Protein AF-A0A959YYB7-F1 (afdb_monomer)

Mean predicted aligned error: 11.18 Å

Radius of gyration: 20.19 Å; Cα contacts (8 Å, |Δi|>4): 66; chains: 1; bounding box: 53×43×56 Å

Nearest PDB structures (foldseek):
  7k2t-assembly1_B  TM=8.256E-01  e=1.113E-02  Aquifex aeolicus VF5
  6m96-assembly1_B-2  TM=7.362E-01  e=8.477E-02  Aquifex aeolicus VF5

Secondary structure (DSSP, 8-state):
------TT---SS--HHHHHHTHHHHHHHHHHHHHHHHTTHHHHHHHHHHHHHHHHHHHIIIIIIIS----TTS-HHHHHHHHHHHHHHHHHHHHHHHHHHHHTHHHHHHS---TTHHHHHHHHHHHHHHHH-

Sequence (133 aa):
MKIVVDAKSWNPVPDLREVFAHRDLFLTLAYRDVRVRYAQTMLGLGWALFQPLATLLIMVLVFGRAVKVDTQGVPYSLFAITGISAWSYFAFVLKESGSSLIGAQEMVRKIYFPRLIIPLSKATVGLIDMGVA

Structure (mmCIF, N/CA/C/O backbone):
data_AF-A0A959YYB7-F1
#
_entry.id   AF-A0A959YYB7-F1
#
loop_
_atom_site.group_PDB
_atom_site.id
_atom_site.type_symbol
_atom_site.label_atom_id
_atom_site.label_alt_id
_atom_site.label_comp_id
_atom_site.label_asym_id
_atom_site.label_entity_id
_atom_site.label_seq_id
_atom_site.pdbx_PDB_ins_code
_atom_site.Cartn_x
_atom_site.Cartn_y
_atom_site.Cartn_z
_atom_site.occupancy
_atom_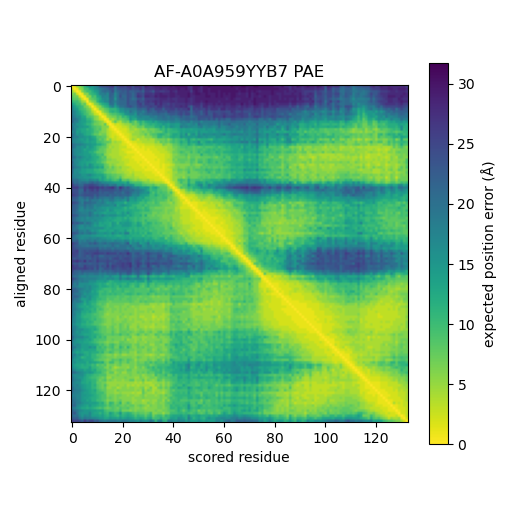site.B_iso_or_equiv
_atom_site.auth_seq_id
_atom_site.auth_comp_id
_atom_site.auth_asym_id
_atom_site.auth_atom_id
_atom_site.pdbx_PDB_model_num
ATOM 1 N N . MET A 1 1 ? 30.353 9.273 -28.380 1.00 40.09 1 MET A N 1
ATOM 2 C CA . MET A 1 1 ? 29.906 8.617 -27.133 1.00 40.09 1 MET A CA 1
ATOM 3 C C . MET A 1 1 ? 29.146 9.660 -26.315 1.00 40.09 1 MET A C 1
ATOM 5 O O . MET A 1 1 ? 29.777 10.492 -25.682 1.00 40.09 1 MET A O 1
ATOM 9 N N . LYS A 1 2 ? 27.813 9.746 -26.458 1.00 36.22 2 LYS A N 1
ATOM 10 C CA . LYS A 1 2 ? 27.001 10.739 -25.728 1.00 3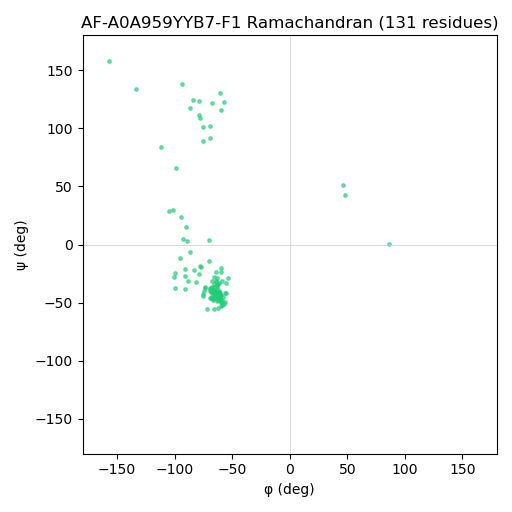6.22 2 LYS A CA 1
ATOM 11 C C . LYS A 1 2 ? 26.790 10.224 -24.307 1.00 36.22 2 LYS A C 1
ATOM 13 O O . LYS A 1 2 ? 26.129 9.209 -24.118 1.00 36.22 2 LYS A O 1
ATOM 18 N N . ILE A 1 3 ? 27.393 10.897 -23.336 1.00 50.75 3 ILE A N 1
ATOM 19 C CA . ILE A 1 3 ? 27.151 10.656 -21.916 1.00 50.75 3 ILE A CA 1
ATOM 20 C C . ILE A 1 3 ? 25.818 11.344 -21.598 1.00 50.75 3 ILE A C 1
ATOM 22 O O . ILE A 1 3 ? 25.730 12.563 -21.653 1.00 50.75 3 ILE A O 1
ATOM 26 N N . VAL A 1 4 ? 24.766 10.554 -21.363 1.00 60.94 4 VAL A N 1
ATOM 27 C CA . VAL A 1 4 ? 23.381 11.025 -21.116 1.00 60.94 4 VAL A CA 1
ATOM 28 C C . VAL A 1 4 ? 23.122 11.269 -19.619 1.00 60.94 4 VAL A C 1
ATOM 30 O O . VAL A 1 4 ? 21.986 11.407 -19.192 1.00 60.94 4 VAL A O 1
ATOM 33 N N . VAL A 1 5 ? 24.162 11.339 -18.785 1.00 60.81 5 VAL A N 1
ATOM 34 C CA . VAL A 1 5 ? 23.992 11.626 -17.353 1.00 60.81 5 VAL A CA 1
ATOM 35 C C . VAL A 1 5 ? 24.571 12.997 -17.052 1.00 60.81 5 VAL A C 1
ATOM 37 O O . VAL A 1 5 ? 25.723 13.142 -16.650 1.00 60.81 5 VAL A O 1
ATOM 40 N N . ASP A 1 6 ? 23.743 14.004 -17.303 1.00 48.78 6 ASP A N 1
ATOM 41 C CA . ASP A 1 6 ? 23.974 15.377 -16.882 1.00 48.78 6 ASP A CA 1
ATOM 42 C C . ASP A 1 6 ? 23.686 15.457 -15.371 1.00 48.78 6 ASP A C 1
ATOM 44 O O . ASP A 1 6 ? 22.540 15.445 -14.926 1.00 48.78 6 ASP A O 1
ATOM 48 N N . ALA A 1 7 ? 24.736 15.460 -14.546 1.00 57.78 7 ALA A N 1
ATOM 49 C CA . ALA A 1 7 ? 24.633 15.444 -13.081 1.00 57.78 7 ALA A CA 1
ATOM 50 C C . ALA A 1 7 ? 24.104 16.767 -12.478 1.00 57.78 7 ALA A C 1
ATOM 52 O O . ALA A 1 7 ? 24.062 16.919 -11.257 1.00 57.78 7 ALA A O 1
ATOM 53 N N . LYS A 1 8 ? 23.728 17.742 -13.319 1.00 53.81 8 LYS A N 1
ATOM 54 C CA . LYS A 1 8 ? 23.380 19.113 -12.921 1.00 53.81 8 LYS A CA 1
ATOM 55 C C . LYS A 1 8 ? 21.876 19.355 -12.727 1.00 53.81 8 LYS A C 1
ATOM 57 O O . LYS A 1 8 ? 21.506 20.375 -12.153 1.00 53.81 8 LYS A O 1
ATOM 62 N N . SER A 1 9 ? 21.001 18.436 -13.137 1.00 56.16 9 SER A N 1
ATOM 63 C CA . SER A 1 9 ? 19.550 18.552 -12.935 1.00 56.16 9 SER A CA 1
ATOM 64 C C . SER A 1 9 ? 19.085 17.739 -11.723 1.00 56.16 9 SER A C 1
ATOM 66 O O . SER A 1 9 ? 18.357 16.754 -11.860 1.00 56.16 9 SER A O 1
ATOM 68 N N . TRP A 1 10 ? 19.499 18.125 -10.512 1.00 53.66 10 TRP A N 1
ATOM 69 C CA . TRP A 1 10 ? 18.797 17.655 -9.315 1.00 53.66 10 TRP A CA 1
ATOM 70 C C . TRP A 1 10 ? 17.423 18.326 -9.290 1.00 53.66 10 TRP A C 1
ATOM 72 O O . TRP A 1 10 ? 17.252 19.412 -8.743 1.00 53.66 10 TRP A O 1
ATOM 82 N N . ASN A 1 11 ? 16.433 17.659 -9.879 1.00 61.66 11 ASN A N 1
ATOM 83 C CA . ASN A 1 11 ? 15.034 17.957 -9.621 1.00 61.66 11 ASN A CA 1
ATOM 84 C C . ASN A 1 11 ? 14.607 17.144 -8.387 1.00 61.66 11 ASN A C 1
ATOM 86 O O . ASN A 1 11 ? 14.672 15.916 -8.422 1.00 61.66 11 ASN A O 1
ATOM 90 N N . PRO A 1 12 ? 14.213 17.780 -7.269 1.00 61.81 12 PRO A N 1
ATOM 91 C CA . PRO A 1 12 ? 13.706 17.062 -6.097 1.00 61.81 12 PRO A CA 1
ATOM 92 C C . PRO A 1 12 ? 12.327 16.441 -6.359 1.00 61.81 12 PRO A C 1
ATOM 94 O O . PRO A 1 12 ? 11.872 15.594 -5.594 1.00 61.81 12 PRO A O 1
ATOM 97 N N . VAL A 1 13 ? 11.665 16.857 -7.442 1.00 62.19 13 VAL A N 1
ATOM 98 C CA . VAL A 1 13 ? 10.404 16.287 -7.899 1.00 62.19 13 VAL A CA 1
ATOM 99 C C . VAL A 1 13 ? 10.660 15.040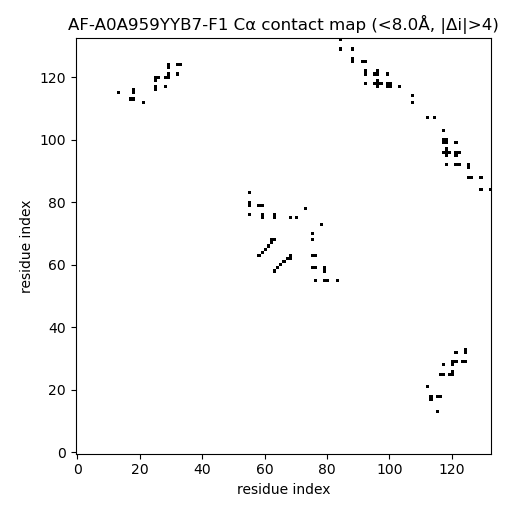 -8.748 1.00 62.19 13 VAL A C 1
ATOM 101 O O . VAL A 1 13 ? 11.388 15.120 -9.739 1.00 62.19 13 VAL A O 1
ATOM 104 N N . PRO A 1 14 ? 10.063 13.893 -8.383 1.00 65.38 14 PRO A N 1
ATOM 105 C CA . PRO A 1 14 ? 10.133 12.688 -9.195 1.00 65.38 14 PRO A CA 1
ATOM 106 C C . PRO A 1 14 ? 9.517 12.940 -10.576 1.00 65.38 14 PRO A C 1
ATOM 108 O O . PRO A 1 14 ? 8.393 13.435 -10.670 1.00 65.38 14 PRO A O 1
ATOM 111 N N . ASP A 1 15 ? 10.229 12.583 -11.649 1.00 70.69 15 ASP A N 1
ATOM 112 C CA . ASP A 1 15 ? 9.701 12.713 -13.008 1.00 70.69 15 ASP A CA 1
ATOM 113 C C . ASP A 1 15 ? 8.670 11.605 -13.284 1.00 70.69 15 ASP A C 1
ATOM 115 O O . ASP A 1 15 ? 8.972 10.493 -13.728 1.00 70.69 15 ASP A O 1
ATOM 119 N N . LEU A 1 16 ? 7.409 11.900 -12.959 1.00 70.38 16 LEU A N 1
ATOM 120 C CA . LEU A 1 16 ? 6.268 10.996 -13.144 1.00 70.38 16 LEU A CA 1
ATOM 121 C C . LEU A 1 16 ? 6.066 10.606 -14.617 1.00 70.38 16 LEU A C 1
ATOM 123 O O . LEU A 1 16 ? 5.446 9.579 -14.907 1.00 70.38 16 LEU A O 1
ATOM 127 N N . ARG A 1 17 ? 6.607 11.393 -15.555 1.00 68.69 17 ARG A N 1
ATOM 128 C CA . ARG A 1 17 ? 6.509 11.128 -16.990 1.00 68.69 17 ARG A CA 1
ATOM 129 C C . ARG A 1 17 ? 7.404 9.965 -17.411 1.00 68.69 17 ARG A C 1
ATOM 131 O O . ARG A 1 17 ? 6.978 9.137 -18.216 1.00 68.69 17 ARG A O 1
ATOM 138 N N . GLU A 1 18 ? 8.595 9.849 -16.825 1.00 70.38 18 GLU A N 1
ATOM 139 C CA . GLU A 1 18 ? 9.490 8.706 -17.048 1.00 70.38 18 GLU A CA 1
ATOM 140 C C . GLU A 1 18 ? 8.922 7.412 -16.460 1.00 70.38 18 GLU A C 1
ATOM 142 O O . GLU A 1 18 ? 9.045 6.346 -17.068 1.00 70.38 18 GLU A O 1
ATOM 147 N N . VAL A 1 19 ? 8.251 7.506 -15.307 1.00 71.62 19 VAL A N 1
ATOM 148 C CA . VAL A 1 19 ? 7.543 6.376 -14.688 1.00 71.62 19 VAL A CA 1
ATOM 149 C C . VAL A 1 19 ? 6.441 5.861 -15.617 1.00 71.62 19 VAL A C 1
ATOM 151 O O . VAL A 1 19 ? 6.356 4.658 -15.864 1.00 71.62 19 VAL A O 1
ATOM 154 N N . PHE A 1 20 ? 5.646 6.765 -16.197 1.00 67.75 20 PHE A N 1
ATOM 155 C CA . PHE A 1 20 ? 4.600 6.410 -17.162 1.00 67.75 20 PHE A CA 1
ATOM 156 C C . PHE A 1 20 ? 5.152 5.821 -18.470 1.00 67.75 20 PHE A C 1
ATOM 158 O O . PHE A 1 20 ? 4.528 4.930 -19.050 1.00 67.75 20 PHE A O 1
ATOM 165 N N . ALA A 1 21 ? 6.324 6.276 -18.926 1.00 74.56 21 ALA A N 1
ATOM 166 C CA . ALA A 1 21 ? 6.992 5.731 -20.110 1.00 74.56 21 ALA A CA 1
ATOM 167 C C . ALA A 1 21 ? 7.449 4.271 -19.917 1.00 74.56 21 ALA A C 1
ATOM 169 O O . ALA A 1 21 ? 7.488 3.509 -20.877 1.00 74.56 21 ALA A O 1
ATOM 170 N N . HIS A 1 22 ? 7.727 3.861 -18.675 1.00 75.50 22 HIS A N 1
ATOM 171 C CA . HIS A 1 22 ? 8.168 2.508 -18.315 1.00 75.50 22 HIS A CA 1
ATOM 172 C C . HIS A 1 22 ? 7.052 1.672 -17.656 1.00 75.50 22 HIS A C 1
ATOM 174 O O . HIS A 1 22 ? 7.322 0.772 -16.853 1.00 75.50 22 HIS A O 1
ATOM 180 N N . ARG A 1 23 ? 5.784 1.941 -18.000 1.00 76.00 23 ARG A N 1
ATOM 181 C CA . ARG A 1 23 ? 4.615 1.223 -17.457 1.00 76.00 23 ARG A CA 1
ATOM 182 C C . ARG A 1 23 ? 4.680 -0.296 -17.650 1.00 76.00 23 ARG A C 1
ATOM 184 O O . ARG A 1 23 ? 4.212 -1.031 -16.790 1.00 76.00 23 ARG A O 1
ATOM 191 N N . ASP A 1 24 ? 5.285 -0.770 -18.739 1.00 80.06 24 ASP A N 1
ATOM 192 C CA . ASP A 1 24 ? 5.346 -2.203 -19.045 1.00 80.06 24 ASP A CA 1
ATOM 193 C C . ASP A 1 24 ? 6.255 -2.940 -18.048 1.00 80.06 24 ASP A C 1
ATOM 195 O O . ASP A 1 24 ? 5.926 -4.032 -17.578 1.00 80.06 24 ASP A O 1
ATOM 199 N N . LEU A 1 25 ? 7.357 -2.300 -17.635 1.00 80.50 25 LEU A N 1
ATOM 200 C CA . LEU A 1 25 ? 8.235 -2.808 -16.580 1.00 80.50 25 LEU A CA 1
ATOM 201 C C . LEU A 1 25 ? 7.518 -2.801 -15.226 1.00 80.50 25 LEU A C 1
ATOM 203 O O . LEU A 1 25 ? 7.557 -3.798 -14.506 1.00 80.50 25 LEU A O 1
ATOM 207 N N . PHE A 1 26 ? 6.837 -1.700 -14.898 1.00 80.62 26 PHE A N 1
ATOM 208 C CA . PHE A 1 26 ? 6.043 -1.581 -13.675 1.00 80.62 26 PHE A CA 1
ATOM 209 C C . PHE A 1 26 ? 4.985 -2.693 -13.568 1.00 80.62 26 PHE A C 1
ATOM 211 O O . PHE A 1 26 ? 4.930 -3.392 -12.554 1.00 80.62 26 PHE A O 1
ATOM 218 N N . LEU A 1 27 ? 4.199 -2.909 -14.627 1.00 79.00 27 LEU A N 1
ATOM 219 C CA . LEU A 1 27 ? 3.162 -3.942 -14.674 1.00 79.00 27 LEU A CA 1
ATOM 220 C C . LEU A 1 27 ? 3.754 -5.349 -14.572 1.00 79.00 27 LEU A C 1
ATOM 222 O O . LEU A 1 27 ? 3.218 -6.186 -13.849 1.00 79.00 27 LEU A O 1
ATOM 226 N N . THR A 1 28 ? 4.881 -5.604 -15.238 1.00 83.31 28 THR A N 1
ATOM 227 C CA . THR A 1 28 ? 5.565 -6.903 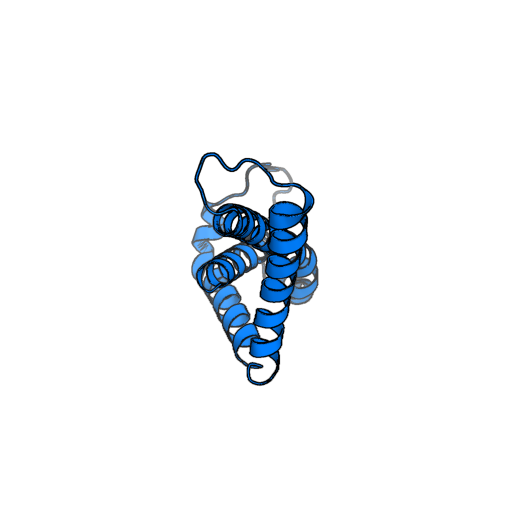-15.173 1.00 83.31 28 THR A CA 1
ATOM 228 C C . THR A 1 28 ? 6.048 -7.209 -13.755 1.00 83.31 28 THR A C 1
ATOM 230 O O . THR A 1 28 ? 5.880 -8.330 -13.270 1.00 83.31 28 THR A O 1
ATOM 233 N N . LEU A 1 29 ? 6.622 -6.217 -13.067 1.00 81.62 29 LEU A N 1
ATOM 234 C CA . LEU A 1 29 ? 7.077 -6.362 -11.683 1.00 81.62 29 LEU A CA 1
ATOM 235 C C . LEU A 1 29 ? 5.902 -6.579 -10.726 1.00 81.62 29 LEU A C 1
ATOM 237 O O . LEU A 1 29 ? 5.947 -7.515 -9.928 1.00 81.62 29 LEU A O 1
ATOM 241 N N . ALA A 1 30 ? 4.840 -5.779 -10.846 1.00 80.31 30 ALA A N 1
ATOM 242 C CA . ALA A 1 30 ? 3.634 -5.929 -10.035 1.00 80.31 30 ALA A CA 1
ATOM 243 C C . ALA A 1 30 ? 2.975 -7.303 -10.249 1.00 80.31 30 ALA A C 1
ATOM 245 O O . ALA A 1 30 ? 2.684 -8.010 -9.286 1.00 80.31 30 ALA A O 1
ATOM 246 N N . TYR A 1 31 ? 2.816 -7.732 -11.504 1.00 82.69 31 TYR A N 1
ATOM 247 C CA . TYR A 1 31 ? 2.254 -9.039 -11.844 1.00 82.69 31 TYR A CA 1
ATOM 248 C C . TYR A 1 31 ? 3.097 -10.190 -11.288 1.00 82.69 31 TYR A C 1
ATOM 250 O O . TYR A 1 31 ? 2.558 -11.140 -10.715 1.00 82.69 31 TYR A O 1
ATOM 258 N N . ARG A 1 32 ? 4.426 -10.106 -11.419 1.00 81.69 32 ARG A N 1
ATOM 259 C CA . ARG A 1 32 ? 5.341 -11.103 -10.855 1.00 81.69 32 ARG A CA 1
ATOM 260 C C . ARG A 1 32 ? 5.198 -11.183 -9.340 1.00 81.69 32 ARG A C 1
ATOM 262 O O . ARG A 1 32 ? 5.113 -12.286 -8.810 1.00 81.69 32 ARG A O 1
ATOM 269 N N . ASP A 1 33 ? 5.166 -10.045 -8.658 1.00 79.00 33 ASP A N 1
ATOM 270 C CA . ASP A 1 33 ? 5.068 -9.992 -7.200 1.00 79.00 33 ASP A CA 1
ATOM 271 C C . ASP A 1 33 ? 3.742 -10.585 -6.695 1.00 79.00 33 ASP A C 1
ATOM 273 O O . ASP A 1 33 ? 3.748 -11.383 -5.755 1.00 79.00 33 ASP A O 1
ATOM 277 N N . VAL A 1 34 ? 2.626 -10.282 -7.369 1.00 76.75 34 VAL A N 1
ATOM 278 C CA . VAL A 1 34 ? 1.318 -10.916 -7.122 1.00 76.75 34 VAL A CA 1
ATOM 279 C C . VAL A 1 34 ? 1.422 -12.426 -7.334 1.00 76.75 34 VAL A C 1
ATOM 281 O O . VAL A 1 34 ? 1.097 -13.209 -6.444 1.00 76.75 34 VAL A O 1
ATOM 284 N N . ARG A 1 35 ? 1.941 -12.867 -8.483 1.00 79.56 35 ARG A N 1
ATOM 285 C CA . ARG A 1 35 ? 2.042 -14.294 -8.809 1.00 79.56 35 ARG A CA 1
ATOM 286 C C . ARG A 1 35 ? 2.892 -15.064 -7.799 1.00 79.56 35 ARG A C 1
ATOM 288 O O . ARG A 1 35 ? 2.493 -16.149 -7.397 1.00 79.56 35 ARG A O 1
ATOM 295 N N . VAL A 1 36 ? 4.032 -14.517 -7.377 1.00 77.38 36 VAL A N 1
ATOM 296 C CA . VAL A 1 36 ? 4.908 -15.147 -6.373 1.00 77.38 36 VAL A CA 1
ATOM 297 C C . VAL A 1 36 ? 4.195 -15.257 -5.027 1.00 77.38 36 VAL A C 1
ATOM 299 O O . VAL A 1 36 ? 4.239 -16.318 -4.408 1.00 77.38 36 VAL A O 1
ATOM 302 N N . ARG A 1 37 ? 3.479 -14.208 -4.605 1.00 70.69 37 ARG A N 1
ATOM 303 C CA . ARG A 1 37 ? 2.708 -14.212 -3.355 1.00 70.69 37 ARG A CA 1
ATOM 304 C C . ARG A 1 37 ? 1.604 -15.271 -3.353 1.00 70.69 37 ARG A C 1
ATOM 306 O O . ARG A 1 37 ? 1.461 -15.996 -2.372 1.00 70.69 37 ARG A O 1
ATOM 313 N N . TYR A 1 38 ? 0.853 -15.389 -4.447 1.00 68.19 38 TYR A N 1
ATOM 314 C CA . TYR A 1 38 ? -0.272 -16.325 -4.541 1.00 68.19 38 TYR A CA 1
ATOM 315 C C . TYR A 1 38 ? 0.119 -17.744 -5.000 1.00 68.19 38 TYR A C 1
ATOM 317 O O . TYR A 1 38 ? -0.717 -18.646 -4.955 1.00 68.19 38 TYR A O 1
ATOM 325 N N . ALA A 1 39 ? 1.372 -17.995 -5.394 1.00 66.62 39 ALA A N 1
ATOM 326 C CA . ALA A 1 39 ? 1.821 -19.321 -5.833 1.00 66.62 39 ALA A CA 1
ATOM 327 C C . ALA A 1 39 ? 2.091 -20.319 -4.686 1.00 66.62 39 ALA A C 1
ATOM 329 O O . ALA A 1 39 ? 2.127 -21.520 -4.935 1.00 66.62 39 ALA A O 1
ATOM 330 N N . GLN A 1 40 ? 2.272 -19.869 -3.437 1.00 59.25 40 GLN A N 1
ATOM 331 C CA . GLN A 1 40 ? 2.640 -20.737 -2.296 1.00 59.25 40 GLN A CA 1
ATOM 332 C C . GLN A 1 40 ? 1.462 -21.101 -1.359 1.00 59.25 40 GLN A C 1
ATOM 334 O O . GLN A 1 40 ? 1.631 -21.287 -0.154 1.00 59.25 40 GLN A O 1
ATOM 339 N N . THR A 1 41 ? 0.236 -21.174 -1.869 1.00 62.44 41 THR A N 1
ATOM 340 C CA . THR A 1 41 ? -0.958 -20.786 -1.099 1.00 62.44 41 THR A CA 1
ATOM 341 C C . THR A 1 41 ? -1.678 -21.830 -0.241 1.00 62.44 41 THR A C 1
ATOM 343 O O . THR A 1 41 ? -2.638 -21.449 0.418 1.00 62.44 41 THR A O 1
ATOM 346 N N . MET A 1 42 ? -1.245 -23.088 -0.104 1.00 60.12 42 MET A N 1
ATOM 347 C CA . MET A 1 42 ? -2.026 -24.013 0.750 1.00 60.12 42 MET A CA 1
ATOM 348 C C . MET A 1 42 ? -1.855 -23.773 2.262 1.00 60.12 42 MET A C 1
ATOM 350 O O . MET A 1 42 ? -2.841 -23.765 2.988 1.00 60.12 42 MET A O 1
ATOM 354 N N . LEU A 1 43 ? -0.634 -23.522 2.747 1.00 65.38 43 LEU A N 1
ATOM 355 C CA . LEU A 1 43 ? -0.374 -23.243 4.174 1.00 65.38 43 LEU A CA 1
ATOM 356 C C . LEU A 1 43 ? -0.230 -21.741 4.477 1.00 65.38 43 LEU A C 1
ATOM 358 O O . LEU A 1 43 ? -0.507 -21.303 5.591 1.00 65.38 43 LEU A O 1
ATOM 362 N N . GLY A 1 44 ? 0.154 -20.938 3.479 1.00 64.44 44 GLY A N 1
ATOM 363 C CA . GLY A 1 44 ? 0.368 -19.497 3.637 1.00 64.44 44 GLY A CA 1
ATOM 364 C C . GLY A 1 44 ? -0.919 -18.677 3.765 1.00 64.44 44 GLY A C 1
ATOM 365 O O . GLY A 1 44 ? -0.948 -17.741 4.557 1.00 64.44 44 GLY A O 1
ATOM 366 N N . LEU A 1 45 ? -1.994 -19.037 3.046 1.00 69.50 45 LEU A N 1
ATOM 367 C CA . LEU A 1 45 ? -3.268 -18.296 3.104 1.00 69.50 45 LEU A CA 1
ATOM 368 C C . LEU A 1 45 ? -3.919 -18.370 4.486 1.00 69.50 45 LEU A C 1
ATOM 370 O O . LEU A 1 45 ? -4.359 -17.352 5.013 1.00 69.50 45 LEU A O 1
ATOM 374 N N . GLY A 1 46 ? -3.942 -19.561 5.094 1.00 73.56 46 GLY A N 1
ATOM 375 C CA . GLY A 1 46 ? -4.494 -19.739 6.439 1.00 73.56 46 GLY A CA 1
ATOM 376 C C . GLY A 1 46 ? -3.731 -18.924 7.484 1.00 73.56 46 GLY A C 1
ATOM 377 O O . GLY A 1 46 ? -4.339 -18.273 8.331 1.00 73.56 46 GLY A O 1
ATOM 378 N N . TRP A 1 47 ? -2.400 -18.888 7.381 1.00 70.31 47 TRP A N 1
ATOM 379 C CA . TRP A 1 47 ? -1.557 -18.097 8.278 1.00 70.31 47 TRP A CA 1
ATOM 380 C C . TRP A 1 47 ? -1.718 -16.584 8.068 1.00 70.31 47 TRP A C 1
ATOM 382 O O . TRP A 1 47 ? -1.797 -15.825 9.036 1.00 70.31 47 TRP A O 1
ATOM 392 N N . ALA A 1 48 ? -1.825 -16.148 6.811 1.00 70.56 48 ALA A N 1
ATOM 393 C CA . ALA A 1 48 ? -2.031 -14.748 6.453 1.00 70.56 48 ALA A CA 1
ATOM 394 C C . ALA A 1 48 ? -3.373 -14.194 6.957 1.00 70.56 48 ALA A C 1
ATOM 396 O O . ALA A 1 48 ? -3.429 -13.020 7.301 1.00 70.56 48 ALA A O 1
ATOM 397 N N . LEU A 1 49 ? -4.422 -15.021 7.052 1.00 73.50 49 LEU A N 1
ATOM 398 C CA . LEU A 1 49 ? -5.711 -14.641 7.649 1.00 73.50 49 LEU A CA 1
ATOM 399 C C . LEU A 1 49 ? -5.703 -14.726 9.182 1.00 73.50 49 LEU A C 1
ATOM 401 O O . LEU A 1 49 ? -6.355 -13.927 9.854 1.00 73.50 49 LEU A O 1
ATOM 405 N N . PHE A 1 50 ? -4.946 -15.663 9.757 1.00 81.25 50 PHE A N 1
ATOM 406 C CA . PHE A 1 50 ? -4.877 -15.842 11.207 1.00 81.25 50 PHE A CA 1
ATOM 407 C C . PHE A 1 50 ? -4.297 -14.615 11.927 1.00 81.25 50 PHE A C 1
ATOM 409 O O . PHE A 1 50 ? -4.837 -14.178 12.942 1.00 81.25 50 PHE A O 1
ATOM 416 N N . GLN A 1 51 ? -3.224 -14.026 11.394 1.00 79.00 51 GLN A N 1
ATOM 417 C CA . GLN A 1 51 ? -2.569 -12.858 11.992 1.00 79.00 51 GLN A CA 1
ATOM 418 C C . GLN A 1 51 ? -3.493 -11.620 12.134 1.00 79.00 51 GLN A C 1
ATOM 420 O O . GLN A 1 51 ? -3.600 -11.087 13.247 1.00 79.00 51 GLN A O 1
ATOM 425 N N . PRO A 1 52 ? -4.177 -11.134 11.078 1.00 75.75 52 PRO A N 1
ATOM 426 C CA . PRO A 1 52 ? -5.100 -10.007 11.189 1.00 75.75 52 PRO A CA 1
ATOM 427 C C . PRO A 1 52 ? -6.318 -10.341 12.056 1.00 75.75 52 PRO A C 1
ATOM 429 O O . PRO A 1 52 ? -6.718 -9.497 12.857 1.00 75.75 52 PRO A O 1
ATOM 432 N N . LEU A 1 53 ? -6.847 -11.572 12.004 1.00 80.38 53 LEU A N 1
ATOM 433 C CA . LEU A 1 53 ? -7.947 -11.995 12.882 1.00 80.38 53 LEU A CA 1
ATOM 434 C C . LEU A 1 53 ? -7.552 -11.976 14.362 1.00 80.38 53 LEU A C 1
ATOM 436 O O . LEU A 1 53 ? -8.304 -11.458 15.188 1.00 80.38 53 LEU A O 1
ATOM 440 N N . ALA A 1 54 ? -6.368 -12.485 14.707 1.00 83.44 54 ALA A N 1
ATOM 441 C CA . ALA A 1 54 ? -5.852 -12.436 16.072 1.00 83.44 54 ALA A CA 1
ATOM 442 C C . ALA A 1 54 ? -5.656 -10.985 16.545 1.00 83.44 54 ALA A C 1
ATOM 444 O O . ALA A 1 54 ? -6.054 -10.632 17.655 1.00 83.44 54 ALA A O 1
ATOM 445 N N . THR A 1 55 ? -5.110 -10.124 15.680 1.00 80.12 55 THR A N 1
ATOM 446 C CA . THR A 1 55 ? -4.902 -8.694 15.971 1.00 80.12 55 THR A CA 1
ATOM 447 C C . THR A 1 55 ? -6.229 -7.971 16.212 1.00 80.12 55 THR A C 1
ATOM 449 O O . THR A 1 55 ? -6.354 -7.202 17.167 1.00 80.12 55 THR A O 1
ATOM 452 N N . LEU A 1 56 ? -7.242 -8.263 15.394 1.00 79.06 56 LEU A N 1
ATOM 453 C CA . LEU A 1 56 ? -8.597 -7.736 15.531 1.00 79.06 56 LEU A CA 1
ATOM 454 C C . LEU A 1 56 ? -9.260 -8.204 16.830 1.00 79.06 56 LEU A C 1
ATOM 456 O O . LEU A 1 56 ? -9.828 -7.385 17.550 1.00 79.06 56 LEU A O 1
ATOM 460 N N . LEU A 1 57 ? -9.151 -9.494 17.163 1.00 81.50 57 LEU A N 1
ATOM 461 C CA . LEU A 1 57 ? -9.682 -10.062 18.406 1.00 81.50 57 LEU A CA 1
ATOM 462 C C . LEU A 1 57 ? -9.093 -9.375 19.639 1.00 81.50 57 LEU A C 1
ATOM 464 O O . LEU A 1 57 ? -9.837 -9.010 20.550 1.00 81.50 57 LEU A O 1
ATOM 468 N N . ILE A 1 58 ? -7.774 -9.161 19.650 1.00 83.19 58 ILE A N 1
ATOM 469 C CA . ILE A 1 58 ? -7.077 -8.464 20.736 1.00 83.19 58 ILE A CA 1
ATOM 470 C C . ILE A 1 58 ? -7.574 -7.019 20.837 1.00 83.19 58 ILE A C 1
ATOM 472 O O . ILE A 1 58 ? -7.943 -6.578 21.924 1.00 83.19 58 ILE A O 1
ATOM 476 N N . MET A 1 59 ? -7.642 -6.298 19.715 1.00 74.56 59 MET A N 1
ATOM 477 C CA . MET A 1 59 ? -8.130 -4.915 19.679 1.00 74.56 59 MET A CA 1
ATOM 478 C C . MET A 1 59 ? -9.566 -4.797 20.206 1.00 74.56 59 MET A C 1
ATOM 480 O O . MET A 1 59 ? -9.832 -3.983 21.090 1.00 74.56 59 MET A O 1
ATOM 484 N N . VAL A 1 60 ? -10.482 -5.652 19.744 1.00 75.44 60 VAL A N 1
ATOM 485 C CA . VAL A 1 60 ? -11.888 -5.647 20.178 1.00 75.44 60 VAL A CA 1
ATOM 486 C C . VAL A 1 60 ? -12.035 -6.035 21.654 1.00 75.44 60 VAL A C 1
ATOM 488 O O . VAL A 1 60 ? -12.820 -5.410 22.369 1.00 75.44 60 VAL A O 1
ATOM 491 N N . LEU A 1 61 ? -11.286 -7.026 22.148 1.00 76.31 61 LEU A N 1
ATOM 492 C CA . LEU A 1 61 ? -11.356 -7.439 23.555 1.00 76.31 61 LEU A CA 1
ATOM 493 C C . LEU A 1 61 ? -10.780 -6.384 24.502 1.00 76.31 61 LEU A C 1
ATOM 495 O O . LEU A 1 61 ? -11.412 -6.061 25.509 1.00 76.31 61 LEU A O 1
ATOM 499 N N . VAL A 1 62 ? -9.609 -5.834 24.183 1.00 78.25 62 VAL A N 1
ATOM 500 C CA . VAL A 1 62 ? -8.922 -4.866 25.048 1.00 78.25 62 VAL A CA 1
ATOM 501 C C . VAL A 1 62 ? -9.651 -3.526 25.026 1.00 78.25 62 VAL A C 1
ATOM 503 O O . VAL A 1 62 ? -10.079 -3.031 26.066 1.00 78.25 62 VAL A O 1
ATOM 506 N N . PHE A 1 63 ? -9.867 -2.942 23.853 1.00 67.81 63 PHE A N 1
ATOM 507 C CA . PHE A 1 63 ? -10.411 -1.587 23.772 1.00 67.81 63 PHE A CA 1
ATOM 508 C C . PHE A 1 63 ? -11.941 -1.547 23.763 1.00 67.81 63 PHE A C 1
ATOM 510 O O . PHE A 1 63 ? -12.530 -0.624 24.327 1.00 67.81 63 PHE A O 1
ATOM 517 N N . GLY A 1 64 ? -12.598 -2.568 23.208 1.00 65.81 64 GLY A N 1
ATOM 518 C CA . GLY A 1 64 ? -14.057 -2.670 23.238 1.00 65.81 64 GLY A CA 1
ATOM 519 C C . GLY A 1 64 ? -14.598 -3.079 24.609 1.00 65.81 64 GLY A C 1
ATOM 520 O O . GLY A 1 64 ? -15.601 -2.528 25.059 1.00 65.81 64 GLY A O 1
ATOM 521 N N . ARG A 1 65 ? -13.937 -4.018 25.308 1.00 64.06 65 ARG A N 1
ATOM 522 C CA . ARG A 1 65 ? -14.435 -4.552 26.590 1.00 64.06 65 ARG A CA 1
ATOM 523 C C . ARG A 1 65 ? -13.783 -3.940 27.833 1.00 64.06 65 ARG A C 1
ATOM 525 O O . ARG A 1 65 ? -14.498 -3.751 28.815 1.00 64.06 65 ARG A O 1
ATOM 532 N N . ALA A 1 66 ? -12.480 -3.632 27.815 1.00 60.91 66 ALA A N 1
ATOM 533 C CA . ALA A 1 66 ? -11.779 -3.109 28.998 1.00 60.91 66 ALA A CA 1
ATOM 534 C C . ALA A 1 66 ? -11.783 -1.573 29.081 1.00 60.91 66 ALA A C 1
ATOM 536 O O . ALA A 1 66 ? -11.955 -1.031 30.168 1.00 60.91 66 ALA A O 1
ATOM 537 N N . VAL A 1 67 ? -11.643 -0.870 27.949 1.00 63.81 67 VAL A N 1
ATOM 538 C CA . VAL A 1 67 ? -11.589 0.609 27.923 1.00 63.81 67 VAL A CA 1
ATOM 539 C C . VAL A 1 67 ? -12.975 1.249 27.740 1.00 63.81 67 VAL A C 1
ATOM 541 O O . VAL A 1 67 ? -13.158 2.398 28.125 1.00 63.81 67 VAL A O 1
ATOM 544 N N . LYS A 1 68 ? -13.968 0.509 27.212 1.00 63.38 68 LYS A N 1
ATOM 545 C CA . LYS A 1 68 ? -15.329 1.006 26.902 1.00 63.38 68 LYS A CA 1
ATOM 546 C C . LYS A 1 68 ? -15.295 2.353 26.168 1.00 63.38 68 LYS A C 1
ATOM 548 O O . LYS A 1 68 ? -15.933 3.316 26.587 1.00 63.38 68 LYS A O 1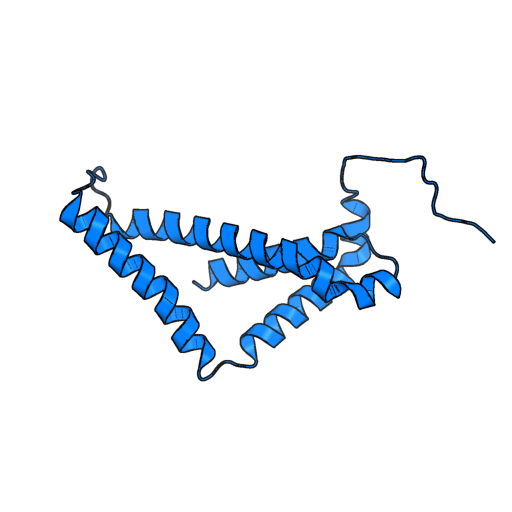
ATOM 553 N N . VAL A 1 69 ? -14.514 2.426 25.089 1.00 61.94 69 VAL A N 1
ATOM 554 C CA . VAL A 1 69 ? -14.412 3.642 24.273 1.00 61.94 69 VAL A CA 1
ATOM 555 C C . VAL A 1 69 ? -15.799 3.985 23.731 1.00 61.94 69 VAL A C 1
ATOM 557 O O . VAL A 1 69 ? -16.383 3.209 22.973 1.00 61.94 69 VAL A O 1
ATOM 560 N N . ASP A 1 70 ? -16.335 5.134 24.138 1.00 59.06 70 ASP A N 1
ATOM 561 C CA . ASP A 1 70 ? -17.654 5.584 23.707 1.00 59.06 70 ASP A CA 1
ATOM 562 C C . ASP A 1 70 ? -17.597 5.940 22.219 1.00 59.06 70 ASP A C 1
ATOM 564 O O . ASP A 1 70 ? -17.036 6.955 21.810 1.00 59.06 70 ASP A O 1
ATOM 568 N N . THR A 1 71 ? -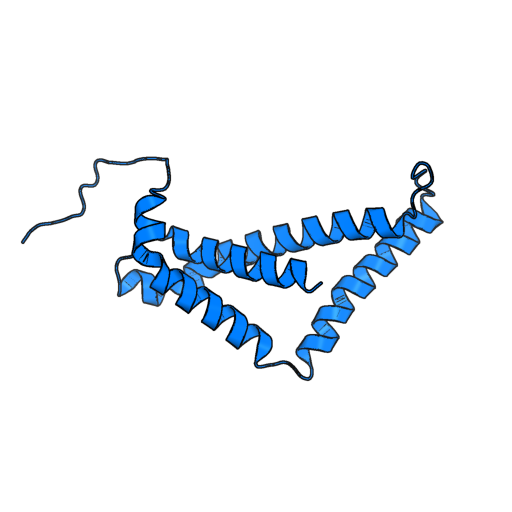18.101 5.035 21.383 1.00 60.06 71 THR A N 1
ATOM 569 C CA . THR A 1 71 ? -17.969 5.126 19.923 1.00 60.06 71 THR A CA 1
ATOM 570 C C . THR A 1 71 ? -19.194 5.806 19.291 1.00 60.06 71 THR A C 1
ATOM 572 O O . THR A 1 71 ? -19.507 5.559 18.129 1.00 60.06 71 THR A O 1
ATOM 575 N N . GLN A 1 72 ? -19.924 6.632 20.058 1.00 57.84 72 GLN A N 1
ATOM 576 C CA . GLN A 1 72 ? -21.088 7.408 19.595 1.00 57.84 72 GLN A CA 1
ATOM 577 C C . GLN A 1 72 ? -22.104 6.570 18.784 1.00 57.84 72 GLN A C 1
ATOM 579 O O . GLN A 1 72 ? -22.600 6.994 17.744 1.00 57.84 72 GLN A O 1
ATOM 584 N N . GLY A 1 73 ? -22.396 5.347 19.242 1.00 63.22 73 GLY A N 1
ATOM 585 C CA . GLY A 1 73 ? -23.375 4.449 18.611 1.00 63.22 73 GLY A CA 1
ATOM 586 C C . GLY A 1 73 ? -22.853 3.557 17.474 1.00 63.22 73 GLY A C 1
ATOM 587 O O . GLY A 1 73 ? -23.625 2.755 16.949 1.00 63.22 73 GLY A O 1
ATOM 588 N N . VAL A 1 74 ? -21.568 3.625 17.110 1.00 64.06 74 VAL A N 1
ATOM 589 C CA . VAL A 1 74 ? -20.955 2.741 16.098 1.00 64.06 74 VAL A CA 1
ATOM 590 C C . VAL A 1 74 ? -20.314 1.511 16.766 1.00 64.06 74 VAL A C 1
ATOM 592 O O . VAL A 1 74 ? -19.650 1.655 17.790 1.00 64.06 74 VAL A O 1
ATOM 595 N N . PRO A 1 75 ? -20.450 0.286 16.221 1.00 70.94 75 PRO A N 1
ATOM 596 C CA . PRO A 1 75 ? -19.722 -0.875 16.733 1.00 70.94 75 PRO A CA 1
ATOM 597 C C . PRO A 1 75 ? -18.201 -0.640 16.724 1.00 70.94 75 PRO A C 1
ATOM 599 O O . PRO A 1 75 ? -17.615 -0.416 15.665 1.00 70.94 75 PRO A O 1
ATOM 602 N N . TYR A 1 76 ? -17.545 -0.748 17.887 1.00 69.12 76 TYR A N 1
ATOM 603 C CA . TYR A 1 76 ? -16.086 -0.580 18.029 1.00 69.12 76 TYR A CA 1
ATOM 604 C C . TYR A 1 76 ? -15.283 -1.489 17.079 1.00 69.12 76 TYR A C 1
ATOM 606 O O . TYR A 1 76 ? -14.204 -1.128 16.617 1.00 69.12 76 TYR A O 1
ATOM 614 N N . SER A 1 77 ? -15.837 -2.651 16.727 1.00 67.81 77 SER A N 1
ATOM 615 C CA . SER A 1 77 ? -15.281 -3.559 15.723 1.00 67.81 77 SER A CA 1
ATOM 616 C C . SER A 1 77 ? -15.071 -2.890 14.361 1.00 67.81 77 SER A C 1
ATOM 618 O O . SER A 1 77 ? -14.016 -3.085 13.769 1.00 67.81 77 SER A O 1
ATOM 620 N N . LEU A 1 78 ? -16.004 -2.061 13.882 1.00 71.25 78 LEU A N 1
ATOM 621 C CA . LEU A 1 78 ? -15.849 -1.345 12.609 1.00 71.25 78 LEU A CA 1
ATOM 622 C C . LEU A 1 78 ? -14.764 -0.266 12.691 1.00 71.25 78 LEU A C 1
ATOM 624 O O . LEU A 1 78 ? -13.987 -0.108 11.755 1.00 71.25 78 LEU A O 1
ATOM 628 N N . PHE A 1 79 ? -14.669 0.436 13.823 1.00 75.25 79 PHE A N 1
ATOM 629 C CA . PHE A 1 79 ? -13.622 1.435 14.057 1.00 75.25 79 PHE A CA 1
ATOM 630 C C . PHE A 1 79 ? -12.223 0.802 14.132 1.00 75.25 79 PHE A C 1
ATOM 632 O O . PHE A 1 79 ? -11.266 1.306 13.547 1.00 75.25 79 PHE A O 1
ATOM 639 N N . ALA A 1 80 ? -12.100 -0.334 14.820 1.00 75.06 80 ALA A N 1
ATOM 640 C CA . ALA A 1 80 ? -10.841 -1.060 14.916 1.00 75.06 80 ALA A CA 1
ATOM 641 C C . ALA A 1 80 ? -10.413 -1.637 13.558 1.00 75.06 80 ALA A C 1
ATOM 643 O O . ALA A 1 80 ? -9.240 -1.543 13.208 1.00 75.06 80 ALA A O 1
ATOM 644 N N . ILE A 1 81 ? -11.349 -2.185 12.772 1.00 75.06 81 ILE A N 1
ATOM 645 C CA . ILE A 1 81 ? -11.058 -2.723 11.435 1.00 75.06 81 ILE A CA 1
ATOM 646 C C . ILE A 1 81 ? -10.498 -1.635 10.521 1.00 75.06 81 ILE A C 1
ATOM 648 O O . ILE A 1 81 ? -9.442 -1.837 9.933 1.00 75.06 81 ILE A O 1
ATOM 652 N N . THR A 1 82 ? -11.132 -0.464 10.438 1.00 79.44 82 THR A N 1
ATOM 653 C CA . THR A 1 82 ? -10.652 0.607 9.547 1.00 79.44 82 THR A CA 1
ATOM 654 C C . THR A 1 82 ? -9.258 1.098 9.936 1.00 79.44 82 THR A C 1
ATOM 656 O O . THR A 1 82 ? -8.402 1.271 9.064 1.00 79.44 82 THR A O 1
ATOM 659 N N . GLY A 1 83 ? -8.992 1.256 11.236 1.00 80.62 83 GLY A N 1
ATOM 660 C CA . GLY A 1 83 ? -7.672 1.638 11.740 1.00 80.62 83 GLY A CA 1
ATOM 661 C C . GLY A 1 83 ? -6.598 0.581 11.472 1.00 80.62 83 GLY A C 1
ATOM 662 O O . GLY A 1 83 ? -5.513 0.907 10.987 1.00 80.62 83 GLY A O 1
ATOM 663 N N . ILE A 1 84 ? -6.899 -0.692 11.742 1.00 79.25 84 ILE A N 1
ATOM 664 C CA . ILE A 1 84 ? -5.965 -1.808 11.532 1.00 79.25 84 ILE A CA 1
ATOM 665 C C . ILE A 1 84 ? -5.696 -2.017 10.039 1.00 79.25 84 ILE A C 1
ATOM 667 O O . ILE A 1 84 ? -4.541 -2.223 9.665 1.00 79.25 84 ILE A O 1
ATOM 671 N N . SER A 1 85 ? -6.704 -1.920 9.172 1.00 80.06 85 SER A N 1
ATOM 672 C CA . SER A 1 85 ? -6.531 -2.049 7.719 1.00 80.06 85 SER A CA 1
ATOM 673 C C . SER A 1 85 ? -5.669 -0.918 7.151 1.00 80.06 85 SER A C 1
ATOM 675 O O . SER A 1 85 ? -4.708 -1.181 6.429 1.00 80.06 85 SER A O 1
ATOM 677 N N . ALA A 1 86 ? -5.918 0.336 7.545 1.00 84.00 86 ALA A N 1
ATOM 678 C CA . ALA A 1 86 ? -5.095 1.466 7.107 1.00 84.00 86 ALA A CA 1
ATOM 679 C C . ALA A 1 86 ? -3.642 1.357 7.609 1.00 84.00 86 ALA A C 1
ATOM 681 O O . ALA A 1 86 ? -2.693 1.575 6.849 1.00 84.00 86 ALA A O 1
ATOM 682 N N . TRP A 1 87 ? -3.457 0.982 8.880 1.00 82.88 87 TRP A N 1
ATOM 683 C CA . TRP A 1 87 ? -2.129 0.813 9.470 1.00 82.88 87 TRP A CA 1
ATOM 684 C C . TRP A 1 87 ? -1.362 -0.363 8.863 1.00 82.88 87 TRP A C 1
ATOM 686 O O . TRP A 1 87 ? -0.178 -0.234 8.554 1.00 82.88 87 TRP A O 1
ATOM 696 N N . SER A 1 88 ? -2.021 -1.505 8.673 1.00 82.50 88 SER A N 1
ATOM 697 C CA . SER A 1 88 ? -1.400 -2.698 8.092 1.00 82.50 88 SER A CA 1
ATOM 698 C C . SER A 1 88 ? -0.947 -2.449 6.656 1.00 82.50 88 SER A C 1
ATOM 700 O O . SER A 1 88 ? 0.191 -2.789 6.329 1.00 82.50 88 SER A O 1
ATOM 702 N N . TYR A 1 89 ? -1.758 -1.763 5.844 1.00 83.25 89 TYR A N 1
ATOM 703 C CA . TYR A 1 89 ? -1.354 -1.303 4.516 1.00 83.25 89 TYR A CA 1
ATOM 704 C C . TYR A 1 89 ? -0.112 -0.406 4.581 1.00 83.25 89 TYR A C 1
ATOM 706 O O . TYR A 1 89 ? 0.880 -0.667 3.897 1.00 83.25 89 TYR A O 1
ATOM 714 N N . PHE A 1 90 ? -0.122 0.619 5.437 1.00 84.88 90 PHE A N 1
ATOM 715 C CA . PHE A 1 90 ? 1.016 1.529 5.573 1.00 84.88 90 PHE A CA 1
ATOM 716 C C . PHE A 1 90 ? 2.300 0.796 5.988 1.00 84.88 90 PHE A C 1
ATOM 718 O O . PHE A 1 90 ? 3.343 0.946 5.346 1.00 84.88 90 PHE A O 1
ATOM 725 N N . ALA A 1 91 ? 2.221 -0.036 7.028 1.00 86.19 91 ALA A N 1
ATOM 726 C CA . ALA A 1 91 ? 3.351 -0.810 7.532 1.00 86.19 91 ALA A CA 1
ATOM 727 C C . ALA A 1 91 ? 3.895 -1.778 6.470 1.00 86.19 91 ALA A C 1
ATOM 729 O O . ALA A 1 91 ? 5.112 -1.923 6.322 1.00 86.19 91 ALA A O 1
ATOM 730 N N . PHE A 1 92 ? 2.999 -2.404 5.704 1.00 86.00 92 PHE A N 1
ATOM 731 C CA . PHE A 1 92 ? 3.351 -3.279 4.595 1.00 86.00 92 PHE A CA 1
ATOM 732 C C . PHE A 1 92 ? 4.107 -2.525 3.497 1.00 86.00 92 PHE A C 1
ATOM 734 O O . PHE A 1 92 ? 5.229 -2.905 3.152 1.00 86.00 92 PHE A O 1
ATOM 741 N N . VAL A 1 93 ? 3.535 -1.429 2.987 1.00 87.25 93 VAL A N 1
ATOM 742 C CA . VAL A 1 93 ? 4.145 -0.639 1.910 1.00 87.25 93 VAL A CA 1
ATOM 743 C C . VAL A 1 93 ? 5.491 -0.080 2.342 1.00 87.25 93 VAL A C 1
ATOM 745 O O . VAL A 1 93 ? 6.442 -0.139 1.563 1.00 87.25 93 VAL A O 1
ATOM 748 N N . LEU A 1 94 ? 5.609 0.411 3.576 1.00 87.31 94 LEU A N 1
ATOM 749 C CA . LEU A 1 94 ? 6.861 0.952 4.097 1.00 87.31 94 LEU A CA 1
ATOM 750 C C . LEU A 1 94 ? 7.963 -0.119 4.145 1.00 87.31 94 LEU A C 1
ATOM 752 O O . LEU A 1 94 ? 9.075 0.105 3.659 1.00 87.31 94 LEU A O 1
ATOM 756 N N . LYS A 1 95 ? 7.648 -1.301 4.684 1.00 87.25 95 LYS A N 1
ATOM 757 C CA . LYS A 1 95 ? 8.596 -2.414 4.821 1.00 87.25 95 LYS A CA 1
ATOM 758 C C . LYS A 1 95 ? 9.021 -2.985 3.466 1.00 87.25 95 LYS A C 1
ATOM 760 O O . LYS A 1 95 ? 10.214 -3.188 3.216 1.00 87.25 95 LYS A O 1
ATOM 765 N N . GLU A 1 96 ? 8.060 -3.240 2.585 1.00 85.19 96 GLU A N 1
ATOM 766 C CA . GLU A 1 96 ? 8.343 -3.780 1.255 1.00 85.19 96 GLU A CA 1
ATOM 767 C C . GLU A 1 96 ? 9.077 -2.764 0.390 1.00 85.19 96 GLU A C 1
ATOM 769 O O . GLU A 1 96 ? 10.047 -3.125 -0.266 1.00 85.19 96 GLU A O 1
ATOM 774 N N . SER A 1 97 ? 8.701 -1.485 0.432 1.00 85.94 97 SER A N 1
ATOM 775 C CA . SER A 1 97 ? 9.422 -0.440 -0.303 1.00 85.94 97 SER A CA 1
ATOM 776 C C . SER A 1 97 ? 10.874 -0.337 0.164 1.00 85.94 97 SER A C 1
ATOM 778 O O . SER A 1 97 ? 11.774 -0.308 -0.676 1.00 85.94 97 SER A O 1
ATOM 780 N N . GLY A 1 98 ? 11.124 -0.368 1.479 1.00 85.81 98 GLY A N 1
ATOM 781 C CA . GLY A 1 98 ? 12.481 -0.306 2.031 1.00 85.81 98 GLY A CA 1
ATOM 782 C C . GLY A 1 98 ? 13.373 -1.475 1.597 1.00 85.81 98 GLY A C 1
ATOM 783 O O . GLY A 1 98 ? 14.533 -1.277 1.240 1.00 85.81 98 GLY A O 1
ATOM 784 N N . SER A 1 99 ? 12.828 -2.691 1.564 1.00 85.56 99 SER A N 1
ATOM 785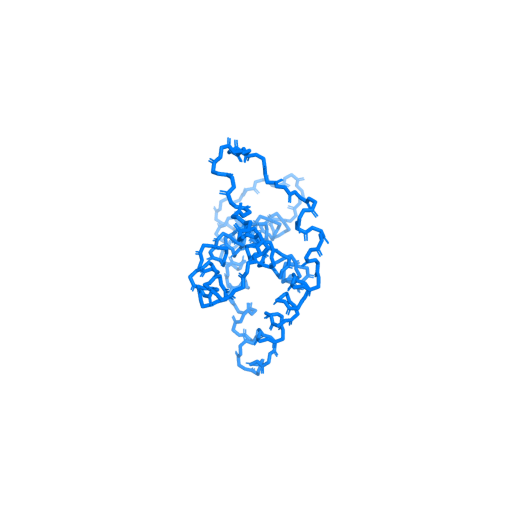 C CA . SER A 1 99 ? 13.573 -3.892 1.154 1.00 85.56 99 SER A CA 1
ATOM 786 C C . SER A 1 99 ? 13.630 -4.094 -0.368 1.00 85.56 99 SER A C 1
ATOM 788 O O . SER A 1 99 ? 14.550 -4.738 -0.880 1.00 85.56 99 SER A O 1
ATOM 790 N N . SER A 1 100 ? 12.693 -3.507 -1.115 1.00 82.38 100 SER A N 1
ATOM 791 C CA . SER A 1 100 ? 12.558 -3.707 -2.562 1.00 82.38 100 SER A CA 1
ATOM 792 C C . SER A 1 100 ? 13.764 -3.233 -3.365 1.00 82.38 100 SER A C 1
ATOM 794 O O . SER A 1 100 ? 14.134 -3.873 -4.348 1.00 82.38 100 SER A O 1
ATOM 796 N N . LEU A 1 101 ? 14.422 -2.156 -2.925 1.00 81.75 101 LEU A N 1
ATOM 797 C CA . LEU A 1 101 ? 15.601 -1.625 -3.605 1.00 81.75 101 LEU A CA 1
ATOM 798 C C . LEU A 1 101 ? 16.787 -2.595 -3.518 1.00 81.75 101 LEU A C 1
ATOM 800 O O . LEU A 1 101 ? 17.513 -2.771 -4.495 1.00 81.75 101 LEU A O 1
ATOM 804 N N . ILE A 1 102 ? 16.939 -3.260 -2.369 1.00 85.06 102 ILE A N 1
ATOM 805 C CA . ILE A 1 102 ? 17.962 -4.287 -2.147 1.00 85.06 102 ILE A CA 1
ATOM 806 C C . ILE A 1 102 ? 17.641 -5.515 -3.008 1.00 85.06 102 ILE A C 1
ATOM 808 O O . ILE A 1 102 ? 18.508 -6.012 -3.724 1.00 85.06 102 ILE A O 1
ATOM 812 N N . GLY A 1 103 ? 16.378 -5.956 -3.023 1.00 82.62 103 GLY A N 1
ATOM 813 C CA . GLY A 1 103 ? 15.939 -7.083 -3.855 1.00 82.62 103 GLY A CA 1
ATOM 814 C C . GLY A 1 103 ? 16.069 -6.834 -5.365 1.00 82.62 103 GLY A C 1
ATOM 815 O O . GLY A 1 103 ? 16.288 -7.767 -6.134 1.00 82.62 103 GLY A O 1
ATOM 816 N N . ALA A 1 104 ? 15.979 -5.577 -5.801 1.00 81.25 104 ALA A N 1
ATOM 817 C CA . ALA A 1 104 ? 16.118 -5.176 -7.199 1.00 81.25 104 ALA A CA 1
ATOM 818 C C . ALA A 1 104 ? 17.555 -4.780 -7.598 1.00 81.25 104 ALA A C 1
ATOM 820 O O . ALA A 1 104 ? 17.768 -4.357 -8.737 1.00 81.25 104 ALA A O 1
ATOM 821 N N . GLN A 1 105 ? 18.548 -4.925 -6.711 1.00 82.75 105 GLN A N 1
ATOM 822 C CA . GLN A 1 105 ? 19.922 -4.449 -6.924 1.00 82.75 105 GLN A CA 1
ATOM 823 C C . GLN A 1 105 ? 20.564 -4.9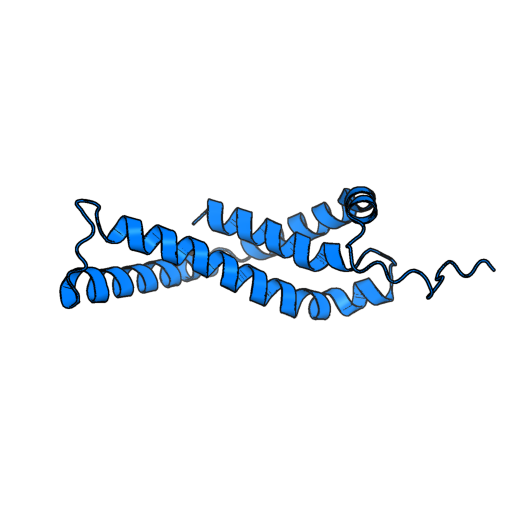83 -8.217 1.00 82.75 105 GLN A C 1
ATOM 825 O O . GLN A 1 105 ? 21.210 -4.229 -8.945 1.00 82.75 105 GLN A O 1
ATOM 830 N N . GLU A 1 106 ? 20.359 -6.261 -8.537 1.00 82.06 106 GLU A N 1
ATOM 831 C CA . GLU A 1 106 ? 20.864 -6.881 -9.772 1.00 82.06 106 GLU A CA 1
ATOM 832 C C . GLU A 1 106 ? 20.258 -6.261 -11.039 1.00 82.06 106 GLU A C 1
ATOM 834 O O . GLU A 1 106 ? 20.937 -6.117 -12.054 1.00 82.06 106 GLU A O 1
ATOM 839 N N . MET A 1 107 ? 18.987 -5.863 -10.977 1.00 80.56 107 MET A N 1
ATOM 840 C CA . MET A 1 107 ? 18.273 -5.251 -12.096 1.00 80.56 107 MET A CA 1
ATOM 841 C C . MET A 1 107 ? 18.718 -3.801 -12.295 1.00 80.56 107 MET A C 1
ATOM 843 O O . MET A 1 107 ? 19.028 -3.409 -13.418 1.00 80.56 107 MET A O 1
ATOM 847 N N . VAL A 1 108 ? 18.835 -3.037 -11.200 1.00 80.94 108 VAL A N 1
ATOM 848 C CA . VAL A 1 108 ? 19.302 -1.636 -11.206 1.00 80.94 108 VAL A CA 1
ATOM 849 C C . VAL A 1 108 ? 20.712 -1.508 -11.794 1.00 80.94 108 VAL A C 1
ATOM 851 O O . VAL A 1 108 ? 21.039 -0.493 -12.402 1.00 80.94 108 VAL A O 1
ATOM 854 N N . ARG A 1 109 ? 21.560 -2.532 -11.630 1.00 79.69 109 ARG A N 1
ATOM 855 C CA . ARG A 1 109 ? 22.925 -2.549 -12.180 1.00 79.69 109 ARG A CA 1
ATOM 856 C C . ARG A 1 109 ? 22.990 -2.880 -13.673 1.00 79.69 109 ARG A C 1
ATOM 858 O O . ARG A 1 109 ? 23.961 -2.502 -14.317 1.00 79.69 109 ARG A O 1
ATOM 865 N N . LYS A 1 110 ? 22.000 -3.599 -14.212 1.00 79.75 110 LYS A N 1
ATOM 866 C CA . LYS A 1 110 ? 22.016 -4.128 -15.591 1.00 79.75 110 LYS A CA 1
ATOM 867 C C . LYS A 1 110 ? 21.190 -3.301 -16.570 1.00 79.75 110 LYS A C 1
ATOM 869 O O . LYS A 1 110 ? 21.483 -3.312 -17.760 1.00 79.75 110 LYS A O 1
ATOM 874 N N . ILE A 1 111 ? 20.151 -2.622 -16.089 1.00 78.50 111 ILE A N 1
ATOM 875 C CA . ILE A 1 111 ? 19.186 -1.904 -16.923 1.00 78.50 111 ILE A CA 1
ATOM 876 C C . ILE A 1 111 ? 18.963 -0.518 -16.319 1.00 78.50 111 ILE A C 1
ATOM 878 O O . ILE A 1 111 ? 18.751 -0.390 -15.114 1.00 78.50 111 ILE A O 1
ATOM 882 N N . TYR A 1 112 ? 18.993 0.522 -17.154 1.00 76.12 112 TYR A N 1
ATOM 883 C CA . TYR A 1 112 ? 18.609 1.867 -16.736 1.00 76.12 112 TYR A CA 1
ATOM 884 C C . TYR A 1 112 ? 17.081 1.985 -16.700 1.00 76.12 112 TYR A C 1
ATOM 886 O O . TYR A 1 112 ? 16.419 1.743 -17.705 1.00 76.12 112 TYR A O 1
ATOM 894 N N . PHE A 1 113 ? 16.529 2.358 -15.548 1.00 74.50 113 PHE A N 1
ATOM 895 C CA . PHE A 1 113 ? 15.115 2.692 -15.365 1.00 74.50 113 PHE A CA 1
ATOM 896 C C . PHE A 1 113 ? 14.956 3.600 -14.130 1.00 74.50 113 PHE A C 1
ATOM 898 O O . PHE A 1 113 ? 15.821 3.587 -13.240 1.00 74.50 113 PHE A O 1
ATOM 905 N N . PRO A 1 114 ? 13.867 4.382 -14.025 1.00 75.50 114 PRO A N 1
ATOM 906 C CA . PRO A 1 114 ? 13.651 5.253 -12.877 1.00 75.50 114 PRO A CA 1
ATOM 907 C C . PRO A 1 114 ? 13.401 4.423 -11.609 1.00 75.50 114 PRO A C 1
ATOM 909 O O . PRO A 1 114 ? 12.468 3.622 -11.523 1.00 75.50 114 PRO A O 1
ATOM 912 N N . ARG A 1 115 ? 14.243 4.631 -10.589 1.00 77.75 115 ARG A N 1
ATOM 913 C CA . ARG A 1 115 ? 14.291 3.812 -9.358 1.00 77.75 115 ARG A CA 1
ATOM 914 C C . ARG A 1 115 ? 12.978 3.801 -8.570 1.00 77.75 115 ARG A C 1
ATOM 916 O O . ARG A 1 115 ? 12.723 2.854 -7.835 1.00 77.75 115 ARG A O 1
ATOM 923 N N . LEU A 1 116 ? 12.145 4.825 -8.752 1.00 78.81 116 LEU A N 1
ATOM 924 C CA . LEU A 1 116 ? 10.832 4.976 -8.121 1.00 78.81 116 LEU A CA 1
ATOM 925 C C . LEU A 1 116 ? 9.831 3.892 -8.527 1.00 78.81 116 LEU A C 1
ATOM 927 O O . LEU A 1 116 ? 8.922 3.609 -7.755 1.00 78.81 116 LEU A O 1
ATOM 931 N N . ILE A 1 117 ? 10.013 3.250 -9.684 1.00 80.12 117 ILE A N 1
ATOM 932 C CA . ILE A 1 117 ? 9.122 2.180 -10.159 1.00 80.12 117 ILE A CA 1
ATOM 933 C C . ILE A 1 117 ? 9.098 0.988 -9.197 1.00 80.12 117 ILE A C 1
ATOM 935 O O . ILE A 1 117 ? 8.056 0.357 -9.039 1.00 80.12 117 ILE A O 1
ATOM 939 N N . ILE A 1 118 ? 10.222 0.699 -8.536 1.00 81.94 118 ILE A N 1
ATOM 940 C CA . ILE A 1 118 ? 10.359 -0.449 -7.634 1.00 81.94 118 ILE A CA 1
ATOM 941 C C . ILE A 1 118 ? 9.460 -0.302 -6.385 1.00 81.94 118 ILE A C 1
ATOM 943 O O . ILE A 1 118 ? 8.640 -1.186 -6.147 1.00 81.94 118 ILE A O 1
ATOM 947 N N . PRO A 1 119 ? 9.544 0.779 -5.583 1.00 83.38 119 PRO A N 1
ATOM 948 C CA . PRO A 1 119 ? 8.644 0.956 -4.444 1.00 83.38 119 PRO A CA 1
ATOM 949 C C . PRO A 1 119 ? 7.190 1.203 -4.876 1.00 83.38 119 PRO A C 1
ATOM 951 O O . PRO A 1 119 ? 6.271 0.740 -4.203 1.00 83.38 119 PRO A O 1
ATOM 954 N N . LEU A 1 120 ? 6.954 1.850 -6.027 1.00 82.94 120 LEU A N 1
ATOM 955 C CA . LEU A 1 120 ? 5.603 2.014 -6.582 1.00 82.94 120 LEU A CA 1
ATOM 956 C C . LEU A 1 120 ? 4.935 0.668 -6.877 1.00 82.94 120 LEU A C 1
ATOM 958 O O . LEU A 1 120 ? 3.759 0.500 -6.557 1.00 82.94 120 LEU A O 1
ATOM 962 N N . SER A 1 121 ? 5.664 -0.307 -7.438 1.00 81.44 121 SER A N 1
ATOM 963 C CA . SER A 1 121 ? 5.086 -1.630 -7.703 1.00 81.44 121 SER A CA 1
ATOM 964 C C . SER A 1 121 ? 4.670 -2.321 -6.404 1.00 81.44 121 SER A C 1
ATOM 966 O O . SER A 1 121 ? 3.599 -2.924 -6.350 1.00 81.44 121 SER A O 1
ATOM 968 N N . LYS A 1 122 ? 5.451 -2.170 -5.324 1.00 83.06 122 LYS A N 1
ATOM 969 C CA . LYS A 1 122 ? 5.099 -2.688 -3.990 1.00 83.06 122 LYS A CA 1
ATOM 970 C C . LYS A 1 122 ? 3.870 -2.007 -3.393 1.00 83.06 122 LYS A C 1
ATOM 972 O O . LYS A 1 122 ? 3.029 -2.696 -2.820 1.00 83.06 122 LYS A O 1
ATOM 977 N N . ALA A 1 123 ? 3.734 -0.691 -3.561 1.00 83.81 123 ALA A N 1
ATOM 978 C CA . ALA A 1 123 ? 2.557 0.048 -3.106 1.00 83.81 123 ALA A CA 1
ATOM 979 C C . ALA A 1 123 ? 1.272 -0.454 -3.784 1.00 83.81 123 ALA A C 1
ATOM 981 O O . AL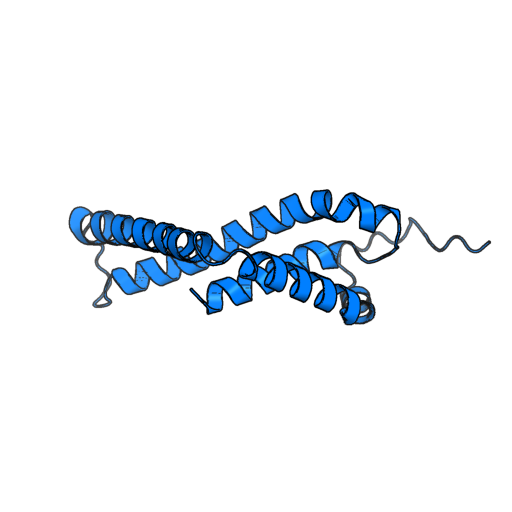A A 1 123 ? 0.270 -0.699 -3.115 1.00 83.81 123 ALA A O 1
ATOM 982 N N . THR A 1 124 ? 1.314 -0.699 -5.095 1.00 81.38 124 THR A N 1
ATOM 983 C CA . THR A 1 124 ? 0.168 -1.248 -5.836 1.00 81.38 124 THR A CA 1
ATOM 984 C C . THR A 1 124 ? -0.181 -2.668 -5.402 1.00 81.38 124 THR A C 1
ATOM 986 O O . THR A 1 124 ? -1.357 -2.977 -5.239 1.00 81.38 124 THR A O 1
ATOM 989 N N . VAL A 1 125 ? 0.817 -3.518 -5.145 1.00 80.00 125 VAL A N 1
ATOM 990 C CA . VAL A 1 125 ? 0.580 -4.860 -4.583 1.00 80.00 125 VAL A CA 1
ATOM 991 C C . VAL A 1 125 ? -0.076 -4.766 -3.202 1.00 80.00 125 VAL A C 1
ATOM 993 O O . VAL A 1 125 ? -1.020 -5.500 -2.932 1.00 80.00 125 VAL A O 1
ATOM 996 N N . GLY A 1 126 ? 0.372 -3.837 -2.352 1.00 78.31 126 GLY A N 1
ATOM 997 C CA . GLY A 1 126 ? -0.228 -3.601 -1.037 1.00 78.31 126 GLY A CA 1
ATOM 998 C C . GLY A 1 126 ? -1.673 -3.119 -1.106 1.00 78.31 126 GLY A C 1
ATOM 999 O O . GLY A 1 126 ? -2.482 -3.524 -0.281 1.00 78.31 126 GLY A O 1
ATOM 1000 N N . LEU A 1 127 ? -2.017 -2.295 -2.101 1.00 80.31 127 LEU A N 1
ATOM 1001 C CA . LEU A 1 127 ? -3.396 -1.841 -2.312 1.00 80.31 127 LEU A CA 1
ATOM 1002 C C . LEU A 1 127 ? -4.311 -2.998 -2.710 1.00 80.31 127 LEU A C 1
ATOM 1004 O O . LEU A 1 127 ? -5.446 -3.064 -2.248 1.00 80.31 127 LEU A O 1
ATOM 1008 N N . ILE A 1 128 ? -3.813 -3.911 -3.548 1.00 76.75 128 ILE A N 1
ATOM 1009 C CA . ILE A 1 128 ? -4.549 -5.122 -3.924 1.00 76.75 128 ILE A CA 1
ATOM 1010 C C . ILE A 1 128 ? -4.769 -5.999 -2.688 1.00 76.75 128 ILE A C 1
ATOM 1012 O O . ILE A 1 128 ? -5.884 -6.452 -2.463 1.00 76.75 128 ILE A O 1
ATOM 1016 N N . ASP A 1 129 ? -3.739 -6.185 -1.862 1.00 72.00 129 ASP A N 1
ATOM 1017 C CA . ASP A 1 129 ? -3.821 -6.973 -0.626 1.00 72.00 129 ASP A CA 1
ATOM 1018 C C . ASP A 1 129 ? -4.816 -6.359 0.377 1.00 72.00 129 ASP A C 1
ATOM 1020 O O . ASP A 1 129 ? -5.657 -7.063 0.925 1.00 72.00 129 ASP A O 1
ATOM 1024 N N . MET A 1 130 ? -4.797 -5.030 0.538 1.00 73.31 130 MET A N 1
ATOM 1025 C CA . MET A 1 130 ? -5.758 -4.293 1.370 1.00 73.31 130 MET A CA 1
ATOM 1026 C C . MET A 1 130 ? -7.195 -4.397 0.844 1.00 73.31 130 MET A C 1
ATOM 1028 O O . MET A 1 130 ? -8.126 -4.355 1.631 1.00 73.31 130 MET A O 1
ATOM 1032 N N . GLY A 1 131 ? -7.392 -4.494 -0.474 1.00 67.88 131 GLY A N 1
ATOM 1033 C CA . GLY A 1 131 ? -8.720 -4.681 -1.064 1.00 67.88 131 GLY A CA 1
ATOM 1034 C C . GLY A 1 131 ? -9.255 -6.112 -0.949 1.00 67.88 131 GLY A C 1
ATOM 1035 O O . GLY A 1 131 ? -10.456 -6.321 -1.105 1.00 67.88 131 GLY A O 1
ATOM 1036 N N . VAL A 1 132 ? -8.375 -7.090 -0.714 1.00 62.53 132 VAL A N 1
ATOM 1037 C CA . VAL A 1 132 ? -8.733 -8.504 -0.510 1.00 62.53 132 VAL A CA 1
ATOM 1038 C C . VAL A 1 132 ? -8.975 -8.823 0.974 1.00 62.53 132 VAL A C 1
ATOM 1040 O O . VAL A 1 132 ? -9.733 -9.750 1.263 1.00 62.53 132 VAL A O 1
ATOM 1043 N N . ALA A 1 133 ? -8.341 -8.083 1.890 1.00 53.44 133 ALA A N 1
ATOM 1044 C CA . ALA A 1 133 ? -8.471 -8.211 3.347 1.00 53.44 133 ALA A CA 1
ATOM 1045 C C . ALA A 1 133 ? -9.678 -7.446 3.917 1.00 53.44 133 ALA A C 1
ATOM 1047 O O . ALA A 1 133 ? -10.299 -7.984 4.863 1.00 53.44 133 ALA A O 1
#

Foldseek 3Di:
DDDPCPVPPPDVDPPVVLLVVCVVVLVVLLVVVLCVQCVVPPPVVVVVVVVVVVVLVCQCCCCVPVVVPCPVPDRVSVVSVVVSLVVVLVVQLVVQLVCQCVVCVVVVVPDDGRSVSRSVSSNVNSVVVSVVD

pLDDT: mean 73.63, std 10.12, range [36.22, 87.31]

Solvent-accessible surface area (backbone atoms only — not comparable to full-atom values): 7824 Å² total; per-residue (Å²): 135,86,81,87,76,71,88,80,73,82,62,91,64,80,66,63,65,62,52,61,74,43,42,69,60,38,51,52,52,32,52,49,53,51,50,60,66,65,69,60,45,84,68,49,50,60,53,64,52,45,55,58,51,52,52,49,52,49,49,43,52,50,45,52,65,70,63,56,66,84,52,86,90,50,64,56,62,59,58,49,48,55,52,50,53,56,48,50,38,50,54,48,30,53,53,46,30,66,49,36,59,66,76,38,43,73,52,63,76,75,46,94,72,71,73,65,44,55,36,49,27,40,41,54,51,34,53,53,51,57,74,74,106